Protein AF-A0A2T0YKE9-F1 (afdb_monomer)

Organism: NCBI:txid272918

Mean predicted aligned error: 15.93 Å

Secondary structure (DSSP, 8-state):
---------HHHHHHHHHHHHHHHHHHHHHHHHHHHHHHHHHHHHHHHHHHHHHHHHHHHHHHHHHHHHTSGGGPEETTEEHHHHHHHHHHHHHHHHHHHHHHHHHHHHHHHHHHHS---TTS-------

Foldseek 3Di:
DDDDDPDCPVVNVVVVVVVVVVVVVVVVVVVVVVVVVVVVVVVVVVVVLCCVLVVLLCVLVVVLVVCVVVVVQCDADVNHRPSCVSVVVSVVVSVVSVVVVVVVVVVVVVVVCCVVVVPPVPDDDDDDDD

Sequence (130 aa):
MRGPQAIPTVAEALLTRGQAADHARSAGADSDQRAQAVRSLIRAQLRLALLLGVGFFTAVVLTSLLLVTTGLGAITLWGVPLSWAVPGVGFFPVLLGLAWYYRRRAEANERLWAEVLGLDLRSPAPQAPR

Structure (mmCIF, N/CA/C/O backbone):
data_AF-A0A2T0YKE9-F1
#
_entry.id   AF-A0A2T0YKE9-F1
#
loop_
_atom_site.group_PDB
_atom_site.id
_atom_site.type_symbol
_atom_site.label_atom_id
_atom_site.label_alt_id
_atom_site.label_comp_id
_atom_site.label_asym_id
_atom_site.label_entity_id
_atom_site.label_seq_id
_atom_site.pdbx_PDB_ins_code
_atom_site.Cartn_x
_atom_site.Cartn_y
_atom_site.Cartn_z
_atom_site.occupancy
_atom_site.B_iso_or_equiv
_atom_site.auth_seq_id
_atom_site.auth_comp_id
_atom_site.auth_asym_id
_atom_site.auth_atom_id
_atom_site.pdbx_PDB_model_num
ATOM 1 N N . MET A 1 1 ? -58.916 -9.228 49.508 1.00 48.69 1 MET A N 1
ATOM 2 C CA . MET A 1 1 ? -57.950 -10.245 49.040 1.00 48.69 1 MET A CA 1
ATOM 3 C C . MET A 1 1 ? -56.738 -9.525 48.456 1.00 48.69 1 MET A C 1
ATOM 5 O O . MET A 1 1 ? -56.825 -9.027 47.345 1.00 48.69 1 MET A O 1
ATOM 9 N N . ARG A 1 2 ? -55.658 -9.349 49.226 1.00 47.78 2 ARG A N 1
ATOM 10 C CA . ARG A 1 2 ? -54.421 -8.669 48.799 1.00 47.78 2 ARG A CA 1
ATOM 11 C C . ARG A 1 2 ? -53.281 -9.620 49.170 1.00 47.78 2 ARG A C 1
ATOM 13 O O . ARG A 1 2 ? -53.112 -9.902 50.351 1.00 47.78 2 ARG A O 1
ATOM 20 N N . GLY A 1 3 ? -52.641 -10.226 48.171 1.00 63.16 3 GLY A N 1
ATOM 21 C CA . GLY A 1 3 ? -51.634 -11.274 48.371 1.00 63.16 3 GLY A CA 1
ATOM 22 C C . GLY A 1 3 ? -50.386 -10.766 49.112 1.00 63.16 3 GLY A C 1
ATOM 23 O O . GLY A 1 3 ? -50.107 -9.564 49.059 1.00 63.16 3 GLY A O 1
ATOM 24 N N . PRO A 1 4 ? -49.654 -11.652 49.815 1.00 61.50 4 PRO A N 1
ATOM 25 C CA . PRO A 1 4 ? -48.448 -11.303 50.559 1.00 61.50 4 PRO A CA 1
ATOM 26 C C . PRO A 1 4 ? -47.385 -10.716 49.624 1.00 61.50 4 PRO A C 1
ATOM 28 O O . PRO A 1 4 ? -46.943 -11.353 48.672 1.00 61.50 4 PRO A O 1
ATOM 31 N N . GLN A 1 5 ? -47.002 -9.473 49.904 1.00 60.28 5 GLN A N 1
ATOM 32 C CA . GLN A 1 5 ? -45.884 -8.784 49.271 1.00 60.28 5 GLN A CA 1
ATOM 33 C C . GLN A 1 5 ? -44.600 -9.483 49.731 1.00 60.28 5 GLN A C 1
ATOM 35 O O . GLN A 1 5 ? -44.145 -9.270 50.854 1.00 60.28 5 GLN A O 1
ATOM 40 N N . ALA A 1 6 ? -44.055 -10.370 48.898 1.00 59.84 6 ALA A N 1
ATOM 41 C CA . ALA A 1 6 ? -42.722 -10.918 49.098 1.00 59.84 6 ALA A CA 1
ATOM 42 C C . ALA A 1 6 ? -41.726 -9.757 49.001 1.00 59.84 6 ALA A C 1
ATOM 44 O O . ALA A 1 6 ? -41.473 -9.228 47.920 1.00 59.84 6 ALA A O 1
ATOM 45 N N . ILE A 1 7 ? -41.222 -9.308 50.150 1.00 62.44 7 ILE A N 1
ATOM 46 C CA . ILE A 1 7 ? -40.108 -8.367 50.200 1.00 62.44 7 ILE A CA 1
ATOM 47 C C . ILE A 1 7 ? -38.939 -9.084 49.519 1.00 62.44 7 ILE A C 1
ATOM 49 O O . ILE A 1 7 ? -38.588 -10.177 49.980 1.00 62.44 7 ILE A O 1
ATOM 53 N N . PRO A 1 8 ? -38.352 -8.527 48.444 1.00 60.72 8 PRO A N 1
ATOM 54 C CA . PRO A 1 8 ? -37.166 -9.116 47.845 1.00 60.72 8 PRO A CA 1
ATOM 55 C C . PRO A 1 8 ? -36.115 -9.213 48.948 1.00 60.72 8 PRO A C 1
ATOM 57 O O . PRO A 1 8 ? -35.710 -8.208 49.541 1.00 60.72 8 PRO A O 1
ATOM 60 N N . THR A 1 9 ? -35.758 -10.440 49.318 1.00 75.19 9 THR A N 1
ATOM 61 C CA . THR A 1 9 ? -34.825 -10.676 50.423 1.00 75.19 9 THR A CA 1
ATOM 62 C C . THR A 1 9 ? -33.487 -10.067 50.023 1.00 75.19 9 THR A C 1
ATOM 64 O O . THR A 1 9 ? -33.112 -10.125 48.857 1.00 75.19 9 THR A O 1
ATOM 67 N N . VAL A 1 10 ? -32.740 -9.484 50.963 1.00 70.81 10 VAL A N 1
ATOM 68 C CA . VAL A 1 10 ? -31.437 -8.833 50.699 1.00 70.81 10 VAL A CA 1
ATOM 69 C C . VAL A 1 10 ? -30.513 -9.707 49.828 1.00 70.81 10 VAL A C 1
ATOM 71 O O . VAL A 1 10 ? -29.776 -9.190 48.994 1.00 70.81 10 VAL A O 1
ATOM 74 N N . ALA A 1 11 ? -30.626 -11.034 49.947 1.00 72.69 11 ALA A N 1
ATOM 75 C CA . ALA A 1 11 ? -29.993 -12.020 49.075 1.00 72.69 11 ALA A CA 1
ATOM 76 C C . ALA A 1 11 ? -30.292 -11.824 47.571 1.00 72.69 11 ALA A C 1
ATOM 78 O O . ALA A 1 11 ? -29.358 -11.808 46.778 1.00 72.69 11 ALA A O 1
ATOM 79 N N . GLU A 1 12 ? -31.545 -11.613 47.162 1.00 76.12 12 GLU A N 1
ATOM 80 C CA . GLU A 1 12 ? -31.918 -11.368 45.758 1.00 76.12 12 GLU A CA 1
ATOM 81 C C . GLU A 1 12 ? -31.373 -10.032 45.243 1.00 76.12 12 GLU A C 1
ATOM 83 O O . GLU A 1 12 ?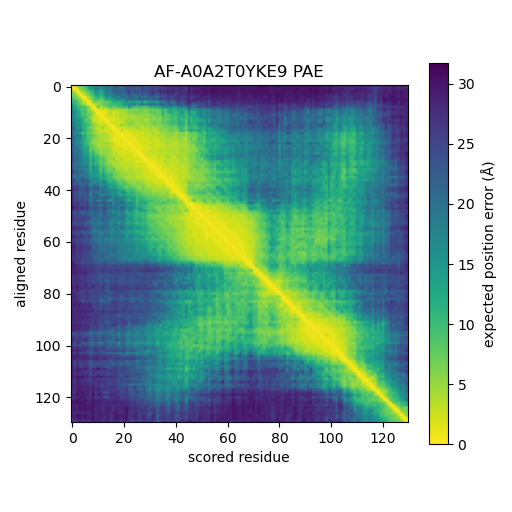 -30.915 -9.945 44.102 1.00 76.12 12 GLU A O 1
ATOM 88 N N . ALA A 1 13 ? -31.351 -8.999 46.090 1.00 76.19 13 ALA A N 1
ATOM 89 C CA . ALA A 1 13 ? -30.777 -7.702 45.734 1.00 76.19 13 ALA A CA 1
ATOM 90 C C . ALA A 1 13 ? -29.255 -7.791 45.517 1.00 76.19 13 ALA A C 1
ATOM 92 O O . ALA A 1 13 ? -28.719 -7.181 44.588 1.00 76.19 13 ALA A O 1
ATOM 93 N N . LEU A 1 14 ? -28.552 -8.579 46.340 1.00 79.75 14 LEU A N 1
ATOM 94 C CA . LEU A 1 14 ? -27.119 -8.827 46.177 1.00 79.75 14 LEU A CA 1
ATOM 95 C C . LEU A 1 14 ? -26.816 -9.717 44.967 1.00 79.75 14 LEU A C 1
ATOM 97 O O . LEU A 1 14 ? -25.872 -9.423 44.236 1.00 79.75 14 LEU A O 1
ATOM 101 N N . LEU A 1 15 ? -27.633 -10.743 44.710 1.00 84.62 15 LEU A N 1
ATOM 102 C CA . LEU A 1 15 ? -27.512 -11.598 43.525 1.00 84.62 15 LEU A CA 1
ATOM 103 C C . LEU A 1 15 ? -27.726 -10.799 42.238 1.00 84.62 15 LEU A C 1
ATOM 105 O O . LEU A 1 15 ? -26.895 -10.864 41.340 1.00 84.62 15 LEU A O 1
ATOM 109 N N . THR A 1 16 ? -28.765 -9.966 42.184 1.00 85.56 16 THR A N 1
ATOM 110 C CA . THR A 1 16 ? -29.053 -9.107 41.024 1.00 85.56 16 THR A CA 1
ATOM 111 C C . THR A 1 16 ? -27.920 -8.108 40.776 1.00 85.56 16 THR A C 1
ATOM 113 O O . THR A 1 16 ? -27.495 -7.907 39.638 1.00 85.56 16 THR A O 1
ATOM 116 N N . ARG A 1 17 ? -27.372 -7.504 41.842 1.00 81.38 17 ARG A N 1
ATOM 117 C CA . ARG A 1 17 ? -26.224 -6.589 41.743 1.00 81.38 17 ARG A CA 1
ATOM 118 C C . ARG A 1 17 ? -24.952 -7.308 41.284 1.00 81.38 17 ARG A C 1
ATOM 120 O O . ARG A 1 17 ? -24.211 -6.755 40.474 1.00 81.38 17 ARG A O 1
ATOM 127 N N . GLY A 1 18 ? -24.713 -8.527 41.771 1.00 88.44 18 GLY A N 1
ATOM 128 C CA . GLY A 1 18 ? -23.602 -9.383 41.350 1.00 88.44 18 GLY A CA 1
ATOM 129 C C . GLY A 1 18 ? -23.714 -9.789 39.881 1.00 88.44 18 GLY A C 1
ATOM 130 O O . GLY A 1 18 ? -22.775 -9.587 39.118 1.00 88.44 18 GLY A O 1
ATOM 131 N N . GLN A 1 19 ? -24.897 -10.236 39.456 1.00 85.56 19 GLN A N 1
ATOM 132 C CA . GLN A 1 19 ? -25.182 -10.597 38.068 1.00 85.56 19 GLN A CA 1
ATOM 133 C C . GLN A 1 19 ? -25.025 -9.407 37.116 1.00 85.56 19 GLN A C 1
ATOM 135 O O . GLN A 1 19 ? -24.429 -9.566 36.052 1.00 85.56 19 GLN A O 1
ATOM 140 N N . ALA A 1 20 ? -25.491 -8.211 37.493 1.00 84.19 20 ALA A N 1
ATOM 141 C CA . ALA A 1 20 ? -25.297 -6.998 36.697 1.00 84.19 20 ALA A CA 1
ATOM 142 C C . ALA A 1 20 ? -23.808 -6.621 36.567 1.00 84.19 20 ALA A C 1
ATOM 144 O O . ALA A 1 20 ? -23.352 -6.245 35.486 1.00 84.19 20 ALA A O 1
ATOM 145 N N . ALA A 1 21 ? -23.033 -6.764 37.648 1.00 87.19 21 ALA A N 1
ATOM 146 C CA . ALA A 1 21 ? -21.592 -6.518 37.633 1.00 87.19 21 ALA A CA 1
ATOM 147 C C . ALA A 1 21 ? -20.8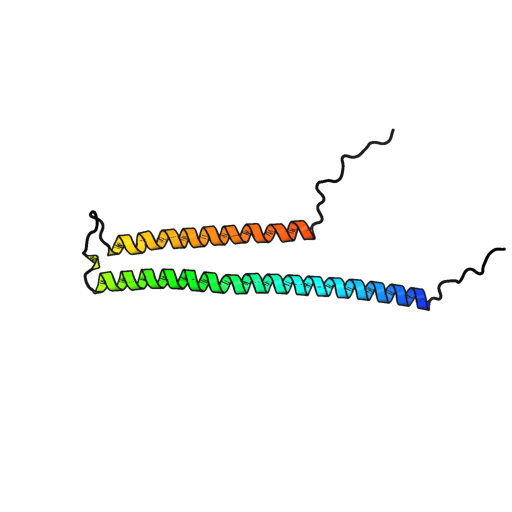24 -7.559 36.800 1.00 87.19 21 ALA A C 1
ATOM 149 O O . ALA A 1 21 ? -19.848 -7.207 36.136 1.00 87.19 21 ALA A O 1
ATOM 150 N N . ASP A 1 22 ? -21.259 -8.820 36.815 1.00 87.12 22 ASP A N 1
ATOM 151 C CA . ASP A 1 22 ? -20.700 -9.886 35.982 1.00 87.12 22 ASP A CA 1
ATOM 152 C C . ASP A 1 22 ? -21.012 -9.657 34.499 1.00 87.12 22 ASP A C 1
ATOM 154 O O . ASP A 1 22 ? -20.098 -9.745 33.682 1.00 87.12 22 ASP A O 1
ATOM 158 N N . HIS A 1 23 ? -22.246 -9.257 34.157 1.00 83.75 23 HIS A N 1
ATOM 159 C CA . HIS A 1 23 ? -22.642 -8.926 32.781 1.00 83.75 23 HIS A CA 1
ATOM 160 C C . HIS A 1 23 ? -21.827 -7.754 32.218 1.00 83.75 23 HIS A C 1
ATOM 162 O O . HIS A 1 23 ? -21.336 -7.828 31.089 1.00 83.75 23 HIS A O 1
ATOM 168 N N . ALA A 1 24 ? -21.625 -6.698 33.014 1.00 84.56 24 ALA A N 1
ATOM 169 C CA . ALA A 1 24 ? -20.784 -5.562 32.637 1.00 84.56 24 ALA A CA 1
ATOM 170 C C . ALA A 1 24 ? -19.316 -5.973 32.421 1.00 84.56 24 ALA A C 1
ATOM 172 O O . ALA A 1 24 ? -18.685 -5.532 31.460 1.00 84.56 24 ALA A O 1
ATOM 173 N N . ARG A 1 25 ? -18.781 -6.866 33.268 1.00 84.38 25 ARG A N 1
ATOM 174 C CA . ARG A 1 25 ? -17.429 -7.424 33.100 1.00 84.38 25 ARG A CA 1
ATOM 175 C C . ARG A 1 25 ? -17.302 -8.279 31.840 1.00 84.38 25 ARG A C 1
ATOM 177 O O . ARG A 1 25 ? -16.327 -8.118 31.111 1.00 84.38 25 ARG A O 1
ATOM 184 N N . SER A 1 26 ? -18.273 -9.147 31.552 1.00 82.31 26 SER A N 1
ATOM 185 C CA . SER A 1 26 ? -18.272 -9.967 30.332 1.00 82.31 26 SER A CA 1
ATOM 186 C C . SER A 1 26 ? -18.437 -9.138 29.057 1.00 82.31 26 SER A C 1
ATOM 188 O O . SER A 1 26 ? -17.793 -9.441 28.058 1.00 82.31 26 SER A O 1
ATOM 190 N N . ALA A 1 27 ? -19.231 -8.062 29.097 1.00 81.88 27 ALA A N 1
ATOM 191 C CA . ALA A 1 27 ? -19.373 -7.137 27.973 1.00 81.88 27 ALA A CA 1
ATOM 192 C C . ALA A 1 27 ? -18.064 -6.378 27.690 1.00 81.88 27 ALA A C 1
ATOM 194 O O . ALA A 1 27 ? -17.666 -6.243 26.533 1.00 81.88 27 ALA A O 1
ATOM 195 N N . GLY A 1 28 ? -17.358 -5.943 28.742 1.00 81.81 28 GLY A N 1
ATOM 196 C CA . GLY A 1 28 ? -16.018 -5.365 28.616 1.00 81.81 28 GLY A CA 1
ATOM 197 C C . GLY A 1 28 ? -15.021 -6.352 28.000 1.00 81.81 28 GLY A C 1
ATOM 198 O O . GLY A 1 28 ? -14.358 -6.023 27.017 1.00 81.81 28 GLY A O 1
ATOM 199 N N . ALA A 1 29 ? -14.988 -7.591 28.497 1.00 83.25 29 ALA A N 1
ATOM 200 C CA . ALA A 1 29 ? -14.091 -8.628 27.987 1.00 83.25 29 ALA A CA 1
ATOM 201 C C . ALA A 1 29 ? -14.342 -8.977 26.503 1.00 83.25 29 ALA A C 1
ATOM 203 O O . ALA A 1 29 ? -13.386 -9.117 25.740 1.00 83.25 29 ALA A O 1
ATOM 204 N N . ASP A 1 30 ? -15.606 -9.064 26.070 1.00 78.19 30 ASP A N 1
ATOM 205 C CA . ASP A 1 30 ? -15.958 -9.324 24.665 1.00 78.19 30 ASP A CA 1
ATOM 206 C C . ASP A 1 30 ? -15.537 -8.158 23.750 1.00 78.19 30 ASP A C 1
ATOM 208 O O . ASP A 1 30 ? -15.019 -8.367 22.649 1.00 78.19 30 ASP A O 1
ATOM 212 N N . SER A 1 31 ? -15.669 -6.913 24.226 1.00 77.12 31 SER A N 1
ATOM 213 C CA . SER A 1 31 ? -15.220 -5.725 23.489 1.00 77.12 31 SER A CA 1
ATOM 214 C C . SER A 1 31 ? -13.697 -5.688 23.293 1.00 77.12 31 SER A C 1
ATOM 216 O O .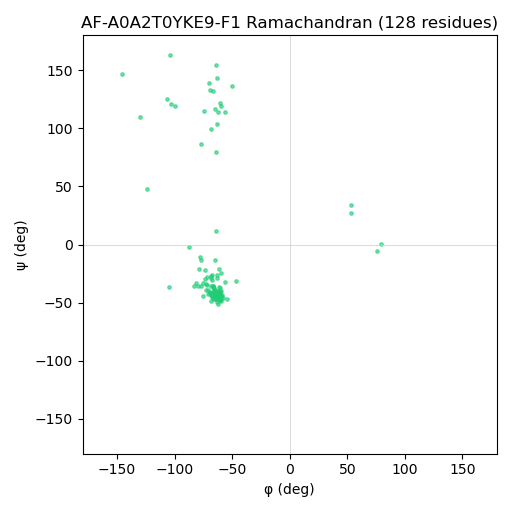 SER A 1 31 ? -13.225 -5.431 22.180 1.00 77.12 31 SER A O 1
ATOM 218 N N . ASP A 1 32 ? -12.925 -6.050 24.321 1.00 81.38 32 ASP A N 1
ATOM 219 C CA . ASP A 1 32 ? -11.464 -6.131 24.256 1.00 81.38 32 ASP A CA 1
ATOM 220 C C . ASP A 1 32 ? -11.003 -7.256 23.322 1.00 81.38 32 ASP A C 1
ATOM 222 O O . ASP A 1 32 ? -10.086 -7.072 22.514 1.00 81.38 32 ASP A O 1
ATOM 226 N N . GLN A 1 33 ? -11.668 -8.413 23.376 1.00 80.38 33 GLN A N 1
ATOM 227 C CA . GLN A 1 33 ? -11.376 -9.554 22.512 1.00 80.38 33 GLN A CA 1
ATOM 228 C C . GLN A 1 33 ? -11.663 -9.234 21.038 1.00 80.38 33 GLN A C 1
ATOM 230 O O . GLN A 1 33 ? -10.848 -9.540 20.161 1.00 80.38 33 GLN A O 1
ATOM 235 N N . ARG A 1 34 ? -12.774 -8.546 20.751 1.00 76.94 34 ARG A N 1
ATOM 236 C CA . ARG A 1 34 ? -13.115 -8.066 19.401 1.00 76.94 34 ARG A CA 1
ATOM 237 C C . ARG A 1 34 ? -12.116 -7.017 18.914 1.00 76.94 34 ARG A C 1
ATOM 239 O O . ARG A 1 34 ? -11.628 -7.126 17.787 1.00 76.94 34 ARG A O 1
ATOM 246 N N . ALA A 1 35 ? -11.729 -6.061 19.760 1.00 79.94 35 ALA A N 1
ATOM 247 C CA . ALA A 1 35 ? -10.716 -5.057 19.428 1.00 79.94 35 ALA A CA 1
ATOM 248 C C . ALA A 1 35 ? -9.351 -5.693 19.105 1.00 79.94 35 ALA A C 1
ATOM 250 O O . ALA A 1 35 ? -8.679 -5.296 18.146 1.00 79.94 35 ALA A O 1
ATOM 251 N N . GLN A 1 36 ? -8.947 -6.717 19.861 1.00 78.19 36 GLN A N 1
ATOM 252 C CA . GLN A 1 36 ? -7.719 -7.476 19.612 1.00 78.19 36 GLN A CA 1
ATOM 253 C C . GLN A 1 36 ? -7.799 -8.306 18.325 1.00 78.19 36 GLN A C 1
ATOM 255 O O . GLN A 1 36 ? -6.851 -8.285 17.533 1.00 78.19 36 GLN A O 1
ATOM 260 N N . ALA A 1 37 ? -8.930 -8.969 18.061 1.00 73.62 37 ALA A N 1
ATOM 261 C CA . ALA A 1 37 ? -9.156 -9.724 16.831 1.00 73.62 37 ALA A CA 1
ATOM 262 C C . ALA A 1 37 ? -9.058 -8.819 15.592 1.00 73.62 37 ALA A C 1
ATOM 264 O O . ALA A 1 37 ? -8.310 -9.132 14.663 1.00 73.62 37 ALA A O 1
ATOM 265 N N . VAL A 1 38 ? -9.693 -7.642 15.613 1.00 72.00 38 VAL A N 1
ATOM 266 C CA . VAL A 1 38 ? -9.594 -6.635 14.541 1.00 72.00 38 VAL A CA 1
ATOM 267 C C . VAL A 1 38 ? -8.149 -6.148 14.367 1.00 72.00 38 VAL A C 1
ATOM 269 O O . VAL A 1 38 ? -7.642 -6.089 13.244 1.00 72.00 38 VAL A O 1
ATOM 272 N N . ARG A 1 39 ? -7.423 -5.882 15.463 1.00 70.75 39 ARG A N 1
ATOM 273 C CA . ARG A 1 39 ? -5.994 -5.511 15.414 1.00 70.75 39 ARG A CA 1
ATOM 274 C C . ARG A 1 39 ? -5.114 -6.603 14.812 1.00 70.75 39 ARG A C 1
ATOM 276 O O . ARG A 1 39 ? -4.152 -6.283 14.109 1.00 70.75 39 ARG A O 1
ATOM 283 N N . SER A 1 40 ? -5.427 -7.868 15.079 1.00 63.25 40 SER A N 1
ATOM 284 C CA . SER A 1 40 ? -4.704 -9.018 14.532 1.00 63.25 40 SER A CA 1
ATOM 285 C C . SER A 1 40 ? -5.001 -9.230 13.041 1.00 63.25 40 SER A C 1
ATOM 287 O O . SER A 1 40 ? -4.067 -9.431 12.267 1.00 63.25 40 SER A O 1
ATOM 289 N N . LEU A 1 41 ? -6.255 -9.042 12.609 1.00 63.75 41 LEU A N 1
ATOM 290 C CA . LEU A 1 41 ? -6.682 -9.069 11.204 1.00 63.75 41 LEU A CA 1
ATOM 291 C C . LEU A 1 41 ? -5.971 -7.990 10.384 1.00 63.75 41 LEU A C 1
ATOM 293 O O . LEU A 1 41 ? -5.389 -8.282 9.340 1.00 63.75 41 LEU A O 1
ATOM 297 N N . ILE A 1 42 ? -5.920 -6.760 10.899 1.00 66.12 42 ILE A N 1
ATOM 298 C CA . ILE A 1 42 ? -5.223 -5.637 10.255 1.00 66.12 42 ILE A CA 1
ATOM 299 C C . ILE A 1 42 ? -3.726 -5.934 10.091 1.00 66.12 42 ILE A C 1
ATOM 301 O O . ILE A 1 42 ? -3.131 -5.563 9.074 1.00 66.12 42 ILE A O 1
ATOM 305 N N . ARG A 1 43 ? -3.109 -6.611 11.070 1.00 59.84 43 ARG A N 1
ATOM 306 C CA . ARG A 1 43 ? -1.674 -6.939 11.086 1.00 59.84 43 ARG A CA 1
ATOM 307 C C . ARG A 1 43 ? -1.332 -8.147 10.203 1.00 59.84 43 ARG A C 1
ATOM 309 O O . ARG A 1 43 ? -0.298 -8.138 9.539 1.00 59.84 43 ARG A O 1
ATOM 316 N N . ALA A 1 44 ? -2.217 -9.139 10.131 1.00 57.97 44 ALA A N 1
ATOM 317 C CA . ALA A 1 44 ? -2.087 -10.280 9.226 1.00 57.97 44 ALA A CA 1
ATOM 318 C C . ALA A 1 44 ? -2.273 -9.863 7.755 1.00 57.97 44 ALA A C 1
ATOM 320 O O . ALA A 1 44 ? -1.486 -10.253 6.894 1.00 57.97 44 ALA A O 1
ATOM 321 N N . GLN A 1 45 ? -3.241 -8.985 7.476 1.00 64.88 45 GLN A N 1
ATOM 322 C CA . GLN A 1 45 ? -3.494 -8.449 6.132 1.00 64.88 45 GLN A CA 1
ATOM 323 C C . GLN A 1 45 ? -2.415 -7.447 5.676 1.00 64.88 45 GLN A C 1
ATOM 325 O O . GLN A 1 45 ? -2.117 -7.351 4.487 1.00 64.88 45 GLN A O 1
ATOM 330 N N . LEU A 1 46 ? -1.766 -6.758 6.625 1.00 63.53 46 LEU A N 1
ATOM 331 C CA . LEU A 1 46 ? -0.563 -5.932 6.420 1.00 63.53 46 LEU A CA 1
ATOM 332 C C . LEU A 1 46 ? 0.586 -6.738 5.828 1.00 63.53 46 LEU A C 1
ATOM 334 O O . LEU A 1 46 ? 1.274 -6.291 4.915 1.00 63.53 46 LEU A O 1
ATOM 338 N N . ARG A 1 47 ? 0.810 -7.921 6.400 1.00 67.31 47 ARG A N 1
ATOM 339 C CA . ARG A 1 47 ? 2.009 -8.701 6.133 1.00 67.31 47 ARG A CA 1
ATOM 340 C C . ARG A 1 47 ? 2.012 -9.238 4.712 1.00 67.31 47 ARG A C 1
ATOM 342 O O . ARG A 1 47 ? 3.044 -9.161 4.061 1.00 67.31 47 ARG A O 1
ATOM 349 N N . LEU A 1 48 ? 0.869 -9.726 4.226 1.00 72.38 48 LEU A N 1
ATOM 350 C CA . LEU A 1 48 ? 0.751 -10.261 2.869 1.00 72.38 48 LEU A CA 1
ATOM 351 C C . LEU A 1 48 ? 0.969 -9.163 1.818 1.00 72.38 48 LEU A C 1
ATOM 353 O O . LEU A 1 48 ? 1.759 -9.338 0.898 1.00 72.38 48 LEU A O 1
ATOM 357 N N . ALA A 1 49 ? 0.333 -8.004 2.004 1.00 66.56 49 ALA A N 1
ATOM 358 C CA . ALA A 1 49 ? 0.487 -6.864 1.106 1.00 66.56 49 ALA A CA 1
ATOM 359 C C . ALA A 1 49 ? 1.925 -6.324 1.092 1.00 66.56 49 ALA A C 1
ATOM 361 O O . ALA A 1 49 ? 2.459 -6.036 0.024 1.00 66.56 49 ALA A O 1
ATOM 362 N N . LEU A 1 50 ? 2.573 -6.237 2.261 1.00 68.31 50 LEU A N 1
ATOM 363 C CA . LEU A 1 50 ? 3.970 -5.820 2.358 1.00 68.31 50 LEU A CA 1
ATOM 364 C C . LEU A 1 50 ? 4.895 -6.828 1.668 1.00 68.31 50 LEU A C 1
ATOM 366 O O . LEU A 1 50 ? 5.795 -6.424 0.942 1.00 68.31 50 LEU A O 1
ATOM 370 N N . LEU A 1 51 ? 4.640 -8.130 1.838 1.00 78.25 51 LEU A N 1
ATOM 371 C CA . LEU A 1 51 ? 5.418 -9.182 1.185 1.00 78.25 51 LEU A CA 1
ATOM 372 C C . LEU A 1 51 ? 5.319 -9.089 -0.343 1.00 78.25 51 LEU A C 1
ATOM 374 O O . LEU A 1 51 ? 6.340 -9.135 -1.021 1.00 78.25 51 LEU A O 1
ATOM 378 N N . LEU A 1 52 ? 4.103 -8.926 -0.880 1.00 78.81 52 LEU A N 1
ATOM 379 C CA . LEU A 1 52 ? 3.883 -8.808 -2.324 1.00 78.81 52 LEU A CA 1
ATOM 380 C C . LEU A 1 52 ? 4.465 -7.505 -2.885 1.00 78.81 52 LEU A C 1
ATOM 382 O O . LEU A 1 52 ? 5.122 -7.533 -3.921 1.00 78.81 52 LEU A O 1
ATOM 386 N N . GLY A 1 53 ? 4.252 -6.376 -2.203 1.00 76.56 53 GLY A N 1
ATOM 387 C CA . GLY A 1 53 ? 4.757 -5.073 -2.640 1.00 76.56 53 GLY A CA 1
ATOM 388 C C . GLY A 1 53 ? 6.284 -5.005 -2.629 1.00 76.56 53 GLY A C 1
ATOM 389 O O . GLY A 1 53 ? 6.888 -4.600 -3.621 1.00 76.56 53 GLY A O 1
ATOM 390 N N . VAL A 1 54 ? 6.913 -5.461 -1.541 1.00 76.62 54 VAL A N 1
ATOM 391 C CA . VAL A 1 54 ? 8.376 -5.554 -1.444 1.00 76.62 54 VAL A CA 1
ATOM 392 C C . VAL A 1 54 ? 8.909 -6.556 -2.462 1.00 76.62 54 VAL A C 1
ATOM 394 O O . VAL A 1 54 ? 9.840 -6.224 -3.180 1.00 76.62 54 VAL A O 1
ATOM 397 N N . GLY A 1 55 ? 8.295 -7.736 -2.597 1.00 81.94 55 GLY A N 1
ATOM 398 C CA . GLY A 1 55 ? 8.717 -8.747 -3.568 1.00 81.94 55 GLY A CA 1
ATOM 399 C C . GLY A 1 55 ? 8.674 -8.247 -5.014 1.00 81.94 55 GLY A C 1
ATOM 400 O O . GLY A 1 55 ? 9.639 -8.428 -5.753 1.00 81.94 55 GLY A O 1
ATOM 401 N N . PHE A 1 56 ? 7.600 -7.554 -5.405 1.00 79.25 56 PHE A N 1
ATOM 402 C CA . PHE A 1 56 ? 7.490 -6.928 -6.723 1.00 79.25 56 PHE A CA 1
ATOM 403 C C . PHE A 1 56 ? 8.560 -5.849 -6.931 1.00 79.25 56 PHE A C 1
ATOM 405 O O . PHE A 1 56 ? 9.254 -5.861 -7.946 1.00 79.25 56 PHE A O 1
ATOM 412 N N . PHE A 1 57 ? 8.752 -4.955 -5.955 1.00 76.81 57 PHE A N 1
ATOM 413 C CA . PHE A 1 57 ? 9.786 -3.921 -6.026 1.00 76.81 57 PHE A CA 1
ATOM 414 C C . PHE A 1 57 ? 11.191 -4.520 -6.142 1.00 76.81 57 PHE A C 1
ATOM 416 O O . PHE A 1 57 ? 11.964 -4.129 -7.015 1.00 76.81 57 PHE A O 1
ATOM 423 N N . THR A 1 58 ? 11.510 -5.512 -5.309 1.00 80.00 58 THR A N 1
ATOM 424 C CA . THR A 1 58 ? 12.783 -6.232 -5.361 1.00 80.00 58 THR A CA 1
ATOM 425 C C . THR A 1 58 ? 12.977 -6.898 -6.719 1.00 80.00 58 THR A C 1
ATOM 427 O O . THR A 1 58 ? 14.055 -6.767 -7.288 1.00 80.00 58 THR A O 1
ATOM 430 N N . ALA A 1 59 ? 11.952 -7.545 -7.283 1.00 82.50 59 ALA A N 1
ATOM 431 C CA . ALA A 1 59 ? 12.036 -8.163 -8.606 1.00 82.50 59 ALA A CA 1
ATOM 432 C C . ALA A 1 59 ? 12.322 -7.136 -9.715 1.00 82.50 59 ALA A C 1
ATOM 434 O O . ALA A 1 59 ? 13.161 -7.391 -10.582 1.00 82.50 59 ALA A O 1
ATOM 435 N N . VAL A 1 60 ? 11.684 -5.960 -9.667 1.00 82.75 60 VAL A N 1
ATOM 436 C CA . VAL A 1 60 ? 11.941 -4.860 -10.611 1.00 82.75 60 VAL A CA 1
ATOM 437 C C . VAL A 1 60 ? 13.374 -4.348 -10.478 1.00 82.75 60 VAL A C 1
ATOM 439 O O . VAL A 1 60 ? 14.081 -4.257 -11.480 1.00 82.75 60 VAL A O 1
ATOM 442 N N . VAL A 1 61 ? 13.831 -4.056 -9.256 1.00 80.50 61 VAL A N 1
ATOM 443 C CA . VAL A 1 61 ? 15.196 -3.563 -9.001 1.00 80.50 61 VAL A CA 1
ATOM 444 C C . VAL A 1 61 ? 16.237 -4.583 -9.454 1.00 80.50 61 VAL A C 1
ATOM 446 O O . VAL A 1 61 ? 17.187 -4.218 -10.143 1.00 80.50 61 VAL A O 1
ATOM 449 N N . LEU A 1 62 ? 16.046 -5.859 -9.116 1.00 82.44 62 LEU A N 1
ATOM 450 C CA . LEU A 1 62 ? 16.979 -6.929 -9.458 1.00 82.44 62 LEU A CA 1
ATOM 451 C C . LEU A 1 62 ? 17.058 -7.134 -10.975 1.00 82.44 62 LEU A C 1
ATOM 453 O O . LEU A 1 62 ? 18.153 -7.200 -11.526 1.00 82.44 62 LEU A O 1
ATOM 457 N N . THR A 1 63 ? 15.908 -7.146 -11.658 1.00 81.00 63 THR A N 1
ATOM 458 C CA . THR A 1 63 ? 15.838 -7.211 -13.128 1.00 81.00 63 THR A CA 1
ATOM 459 C C . THR A 1 63 ? 16.546 -6.017 -13.761 1.00 81.00 63 THR A C 1
ATOM 461 O O . THR A 1 63 ? 17.332 -6.177 -14.692 1.00 81.00 63 THR A O 1
ATOM 464 N N . SER A 1 64 ? 16.320 -4.815 -13.231 1.00 74.50 64 SER A N 1
ATOM 465 C CA . SER A 1 64 ? 16.948 -3.595 -13.731 1.00 74.50 64 SER A CA 1
ATOM 466 C C . SER A 1 64 ? 18.469 -3.610 -13.543 1.00 74.50 64 SER A C 1
ATOM 468 O O . SER A 1 64 ? 19.208 -3.236 -14.452 1.00 74.50 64 SER A O 1
ATOM 470 N N . LEU A 1 65 ? 18.952 -4.088 -12.393 1.00 76.88 65 LEU A N 1
ATOM 471 C CA . LEU A 1 65 ? 20.381 -4.221 -12.111 1.00 76.88 65 LEU A CA 1
ATOM 472 C C . LEU A 1 65 ? 21.041 -5.253 -13.036 1.00 76.88 65 LEU A C 1
ATOM 474 O O . LEU A 1 65 ? 22.146 -5.032 -13.537 1.00 76.88 65 LEU A O 1
ATOM 478 N N . LEU A 1 66 ? 20.341 -6.353 -13.320 1.00 79.94 66 LEU A N 1
ATOM 479 C CA . LEU A 1 66 ? 20.800 -7.382 -14.248 1.00 79.94 66 LEU A CA 1
ATOM 480 C C . LEU A 1 66 ? 20.899 -6.847 -15.686 1.00 79.94 66 LEU A C 1
ATOM 482 O O . LEU A 1 66 ? 21.896 -7.078 -16.368 1.00 79.94 66 LEU A O 1
ATOM 486 N N . LEU A 1 67 ? 19.913 -6.063 -16.132 1.00 77.44 67 LEU A N 1
ATOM 487 C CA . LEU A 1 67 ? 19.929 -5.416 -17.450 1.00 77.44 67 LEU A CA 1
ATOM 488 C C . LEU A 1 67 ? 21.120 -4.460 -17.608 1.00 77.44 67 LEU A C 1
ATOM 490 O O . LEU A 1 67 ? 21.760 -4.445 -18.659 1.00 77.44 67 LEU A O 1
ATOM 494 N N . VAL A 1 68 ? 21.439 -3.683 -16.571 1.00 72.06 68 VAL A N 1
ATOM 495 C CA . VAL A 1 68 ? 22.573 -2.745 -16.587 1.00 72.06 68 VAL A CA 1
ATOM 496 C C . VAL A 1 68 ? 23.910 -3.487 -16.606 1.00 72.06 68 VAL A C 1
ATOM 498 O O . VAL A 1 68 ? 24.759 -3.186 -17.441 1.00 72.06 68 VAL A O 1
ATOM 501 N N . THR A 1 69 ? 24.090 -4.478 -15.730 1.00 73.38 69 THR A N 1
ATOM 502 C CA . THR A 1 69 ? 25.350 -5.238 -15.612 1.00 73.38 69 THR A CA 1
ATOM 503 C C . THR A 1 69 ? 25.651 -6.100 -16.838 1.00 73.38 69 THR A C 1
ATOM 505 O O . THR A 1 69 ? 26.814 -6.278 -17.183 1.00 73.38 69 THR A O 1
ATOM 508 N N . THR A 1 70 ? 24.619 -6.580 -17.537 1.00 73.94 70 THR A N 1
ATOM 509 C CA . THR A 1 70 ? 24.764 -7.408 -18.749 1.00 73.94 70 THR A CA 1
ATOM 510 C C . THR A 1 70 ? 24.888 -6.565 -20.034 1.00 73.94 70 THR A C 1
ATOM 512 O O . THR A 1 70 ? 25.018 -7.110 -21.123 1.00 73.94 70 THR A O 1
ATOM 515 N N . GLY A 1 71 ? 24.814 -5.228 -19.957 1.00 66.19 71 GLY A N 1
ATOM 516 C CA . GLY A 1 71 ? 24.862 -4.337 -21.131 1.00 66.19 71 GLY A CA 1
ATOM 517 C C . GLY A 1 71 ? 23.568 -4.285 -21.962 1.00 66.19 71 GLY A C 1
ATOM 518 O O . GLY A 1 71 ? 23.430 -3.431 -22.836 1.00 66.19 71 GLY A O 1
ATOM 519 N N . LEU A 1 72 ? 22.572 -5.120 -21.640 1.00 63.12 72 LEU A N 1
ATOM 520 C CA . LEU A 1 72 ? 21.222 -5.100 -22.226 1.00 63.12 72 LEU A CA 1
ATOM 521 C C . LEU A 1 72 ? 20.485 -3.774 -21.963 1.00 63.12 72 LEU A C 1
ATOM 523 O O . LEU A 1 72 ? 19.574 -3.410 -22.698 1.00 63.12 72 LEU A O 1
ATOM 527 N N . GLY A 1 73 ? 20.893 -3.013 -20.945 1.00 62.19 73 GLY A N 1
ATOM 528 C CA . GLY A 1 73 ? 20.375 -1.677 -20.647 1.00 62.19 73 GLY A CA 1
ATOM 529 C C . GLY A 1 73 ? 20.671 -0.615 -21.716 1.00 62.19 73 GLY A C 1
ATOM 530 O O . GLY A 1 73 ? 20.048 0.445 -21.676 1.00 62.19 73 GLY A O 1
ATOM 531 N N . ALA A 1 74 ? 21.576 -0.889 -22.666 1.00 66.69 74 ALA A N 1
ATOM 532 C CA . ALA A 1 74 ? 21.811 -0.049 -23.845 1.00 66.69 74 ALA A CA 1
ATOM 533 C C . ALA A 1 74 ? 20.728 -0.223 -24.928 1.00 66.69 74 ALA A C 1
ATOM 535 O O . ALA A 1 74 ? 20.628 0.599 -25.842 1.00 66.69 74 ALA A O 1
ATOM 536 N N . ILE A 1 75 ? 19.896 -1.268 -24.818 1.00 69.44 75 ILE A N 1
ATOM 537 C CA . ILE A 1 75 ? 18.756 -1.477 -25.708 1.00 69.44 75 ILE A CA 1
ATOM 538 C C . ILE A 1 75 ? 17.763 -0.341 -25.478 1.00 69.44 75 ILE A C 1
ATOM 540 O O . ILE A 1 75 ? 17.210 -0.150 -24.391 1.00 69.44 75 ILE A O 1
ATOM 544 N N . THR A 1 76 ? 17.570 0.432 -26.534 1.00 72.31 76 THR A N 1
ATOM 545 C CA . THR A 1 76 ? 16.688 1.589 -26.569 1.00 72.31 76 THR A CA 1
ATOM 546 C C . THR A 1 76 ? 15.381 1.165 -27.219 1.00 72.31 76 THR A C 1
ATOM 548 O O . THR A 1 76 ? 15.357 0.744 -28.373 1.00 72.31 76 THR A O 1
ATOM 551 N N . LEU A 1 77 ? 14.280 1.266 -26.478 1.00 72.12 77 LEU A N 1
ATOM 552 C CA . LEU A 1 77 ? 12.942 1.015 -26.999 1.00 72.12 77 LEU A CA 1
ATOM 553 C C . LEU A 1 77 ? 12.276 2.372 -27.218 1.00 72.12 77 LEU A C 1
ATOM 555 O O . LEU A 1 77 ? 12.178 3.158 -26.279 1.00 72.12 77 LEU A O 1
ATOM 559 N N . TRP A 1 78 ? 11.864 2.678 -28.452 1.00 77.31 78 TRP A N 1
ATOM 560 C CA . TRP A 1 78 ? 11.275 3.986 -28.792 1.00 77.31 78 TRP A CA 1
ATOM 561 C C . TRP A 1 78 ? 12.148 5.187 -28.367 1.00 77.31 78 TRP A C 1
ATOM 563 O O . TRP A 1 78 ? 11.642 6.226 -27.956 1.00 77.31 78 TRP A O 1
ATOM 573 N N . GLY A 1 79 ? 13.477 5.035 -28.424 1.00 75.06 79 GLY A N 1
ATOM 574 C CA . GLY A 1 79 ? 14.428 6.075 -28.016 1.00 75.06 79 GLY A CA 1
ATOM 575 C C . GLY A 1 79 ? 14.662 6.196 -26.504 1.00 75.06 79 GLY A C 1
ATOM 576 O O . GLY A 1 79 ? 15.488 7.009 -26.098 1.00 75.06 79 GLY A O 1
ATOM 577 N N . VAL A 1 80 ? 14.013 5.372 -25.670 1.00 72.69 80 VAL A N 1
ATOM 578 C CA . VAL A 1 80 ? 14.221 5.358 -24.213 1.00 72.69 80 VAL A CA 1
ATOM 579 C C . VAL A 1 80 ? 15.024 4.117 -23.798 1.00 72.69 80 VAL A C 1
ATOM 581 O O . VAL A 1 80 ? 14.635 2.995 -24.136 1.00 72.69 80 VAL A O 1
ATOM 584 N N . PRO A 1 81 ? 16.150 4.274 -23.078 1.00 74.38 81 PRO A N 1
ATOM 585 C CA . PRO A 1 81 ? 16.938 3.139 -22.612 1.00 74.38 81 PRO A CA 1
ATOM 586 C C . PRO A 1 81 ? 16.162 2.326 -21.569 1.00 74.38 81 PRO A C 1
ATOM 588 O O . PRO A 1 81 ? 15.610 2.872 -20.605 1.00 74.38 81 PRO A O 1
ATOM 591 N N . LEU A 1 82 ? 16.144 0.999 -21.747 1.00 71.75 82 LEU A N 1
ATOM 592 C CA . LEU A 1 82 ? 15.430 0.068 -20.861 1.00 71.75 82 LEU A CA 1
ATOM 593 C C . LEU A 1 82 ? 15.860 0.203 -19.395 1.00 71.75 82 LEU A C 1
ATOM 595 O O . LEU A 1 82 ? 15.042 0.040 -18.491 1.00 71.75 82 LEU A O 1
ATOM 599 N N . SER A 1 83 ? 17.125 0.553 -19.166 1.00 71.94 83 SER A N 1
ATOM 600 C CA . SER A 1 83 ? 17.704 0.773 -17.838 1.00 71.94 83 SER A CA 1
ATOM 601 C C . SER A 1 83 ? 17.013 1.874 -17.028 1.00 71.94 83 SER A C 1
ATOM 603 O O . SER A 1 83 ? 17.071 1.829 -15.803 1.00 71.94 83 SER A O 1
ATOM 605 N N . TRP A 1 84 ? 16.351 2.836 -17.683 1.00 70.12 84 TRP A N 1
ATOM 606 C CA . TRP A 1 84 ? 15.621 3.931 -17.032 1.00 70.12 84 TRP A CA 1
ATOM 607 C C . TRP A 1 84 ? 14.101 3.732 -17.082 1.00 70.12 84 TRP A C 1
ATOM 609 O O . TRP A 1 84 ? 13.401 4.022 -16.111 1.00 70.12 84 TRP A O 1
ATOM 619 N N . ALA A 1 85 ? 13.587 3.176 -18.184 1.00 72.38 85 ALA A N 1
ATOM 620 C CA . ALA A 1 85 ? 12.161 2.901 -18.353 1.00 72.38 85 ALA A CA 1
ATOM 621 C C . ALA A 1 85 ? 11.637 1.870 -17.339 1.00 72.38 85 ALA A C 1
ATOM 623 O O . ALA A 1 85 ? 10.585 2.077 -16.742 1.00 72.38 85 ALA A O 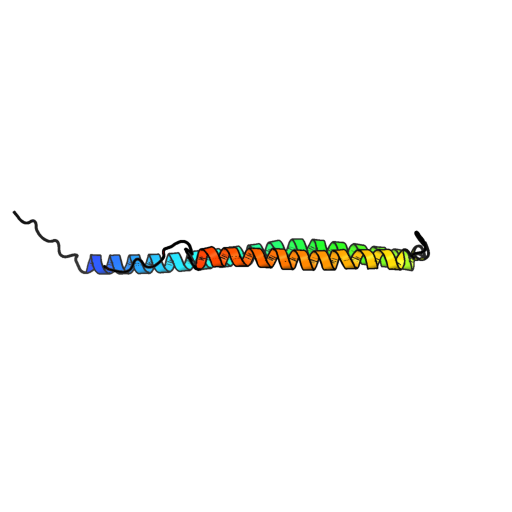1
ATOM 624 N N . VAL A 1 86 ? 12.380 0.786 -17.102 1.00 70.25 86 VAL A N 1
ATOM 625 C CA . VAL A 1 86 ? 11.982 -0.288 -16.177 1.00 70.25 86 VAL A CA 1
ATOM 626 C C . VAL A 1 86 ? 11.834 0.206 -14.727 1.00 70.25 86 VAL A C 1
ATOM 628 O O . VAL A 1 86 ? 10.767 -0.005 -14.144 1.00 70.25 86 VAL A O 1
ATOM 631 N N . PRO A 1 87 ? 12.817 0.906 -14.126 1.00 66.75 87 PRO A N 1
ATOM 632 C CA . PRO A 1 87 ? 12.664 1.420 -12.769 1.00 66.75 87 PRO A CA 1
ATOM 633 C C . PRO A 1 87 ? 11.691 2.602 -12.701 1.00 66.75 87 PRO A C 1
ATOM 635 O O . PRO A 1 87 ? 10.938 2.689 -11.734 1.00 66.75 87 PRO A O 1
ATOM 638 N N . GLY A 1 88 ? 11.632 3.465 -13.724 1.00 71.44 88 GLY A N 1
ATOM 639 C CA . GLY A 1 88 ? 10.661 4.563 -13.787 1.00 71.44 88 GLY A CA 1
ATOM 640 C C . GLY A 1 88 ? 9.217 4.059 -13.781 1.00 71.44 88 GLY A C 1
ATOM 641 O O . GLY A 1 88 ? 8.405 4.500 -12.969 1.00 71.44 88 GLY A O 1
ATOM 642 N N . VAL A 1 89 ? 8.916 3.058 -14.613 1.00 72.25 89 VAL A N 1
ATOM 643 C CA . VAL A 1 89 ? 7.611 2.378 -14.640 1.00 72.25 89 VAL A CA 1
ATOM 644 C C . VAL A 1 89 ? 7.382 1.561 -13.375 1.00 72.25 89 VAL A C 1
ATOM 646 O O . VAL A 1 89 ? 6.236 1.400 -12.995 1.00 72.25 89 VAL A O 1
ATOM 649 N N . GLY A 1 90 ? 8.422 1.074 -12.697 1.00 71.00 90 GLY A N 1
ATOM 650 C CA . GLY A 1 90 ? 8.301 0.391 -11.406 1.00 71.00 90 GLY A CA 1
ATOM 651 C C . GLY A 1 90 ? 7.985 1.319 -10.229 1.00 71.00 90 GLY A C 1
ATOM 652 O O . GLY A 1 90 ? 7.309 0.911 -9.286 1.00 71.00 90 GLY A O 1
ATOM 653 N N . PHE A 1 91 ? 8.423 2.578 -10.283 1.00 73.00 91 PHE A N 1
ATOM 654 C CA . PHE A 1 91 ? 8.268 3.538 -9.187 1.00 73.00 91 PHE A CA 1
ATOM 655 C C . PHE A 1 91 ? 6.812 3.999 -9.004 1.00 73.00 91 PHE A C 1
ATOM 657 O O . PHE A 1 91 ? 6.293 4.047 -7.887 1.00 73.00 91 PHE A O 1
ATOM 664 N N . PHE A 1 92 ? 6.116 4.276 -10.109 1.00 72.62 92 PHE A N 1
ATOM 665 C CA . PHE A 1 92 ? 4.704 4.674 -10.110 1.00 72.62 92 PHE A CA 1
ATOM 666 C C . PHE A 1 92 ? 3.733 3.646 -9.500 1.00 72.62 92 PHE A C 1
ATOM 668 O O . PHE A 1 92 ? 2.934 4.046 -8.659 1.00 72.62 92 PHE A O 1
ATOM 675 N N . PRO A 1 93 ? 3.757 2.348 -9.850 1.00 70.94 93 PRO A N 1
ATOM 676 C CA . PRO A 1 93 ? 2.882 1.339 -9.266 1.00 70.94 93 PRO A CA 1
ATOM 677 C C . PRO A 1 93 ? 3.203 1.074 -7.796 1.00 70.94 93 PRO A C 1
ATOM 679 O O . PRO A 1 93 ? 2.293 0.726 -7.052 1.00 70.94 93 PRO A O 1
ATOM 682 N N . VAL A 1 94 ? 4.440 1.299 -7.339 1.00 70.31 94 VAL A N 1
ATOM 683 C CA . VAL A 1 94 ? 4.759 1.277 -5.902 1.00 70.31 94 VAL A CA 1
ATOM 684 C C . VAL A 1 94 ? 4.079 2.442 -5.186 1.00 70.31 94 VAL A C 1
ATOM 686 O O . VAL A 1 94 ? 3.413 2.226 -4.174 1.00 70.31 94 VAL A O 1
ATOM 689 N N . LEU A 1 95 ? 4.170 3.659 -5.731 1.00 76.31 95 LEU A N 1
ATOM 690 C CA . LEU A 1 95 ? 3.481 4.834 -5.186 1.00 76.31 95 LEU A CA 1
ATOM 691 C C . LEU A 1 95 ? 1.953 4.680 -5.228 1.00 76.31 95 LEU A C 1
ATOM 693 O O . LEU A 1 95 ? 1.288 4.948 -4.229 1.00 76.31 95 LEU A O 1
ATOM 697 N N . LEU A 1 96 ? 1.393 4.194 -6.341 1.00 72.69 96 LEU A N 1
ATOM 698 C CA . LEU A 1 96 ? -0.036 3.888 -6.475 1.00 72.69 96 LEU A CA 1
ATOM 699 C C . LEU A 1 96 ? -0.462 2.785 -5.507 1.00 72.69 96 LEU A C 1
ATOM 701 O O . LEU A 1 96 ? -1.517 2.897 -4.891 1.00 72.69 96 LEU A O 1
ATOM 705 N N . GLY A 1 97 ? 0.353 1.742 -5.349 1.00 74.88 97 GLY A N 1
ATOM 706 C CA . GLY A 1 97 ? 0.117 0.661 -4.401 1.00 74.88 97 GLY A CA 1
ATOM 707 C C . GLY A 1 97 ? 0.068 1.182 -2.969 1.00 74.88 97 GLY A C 1
ATOM 708 O O . GLY A 1 97 ? -0.858 0.853 -2.231 1.00 74.88 97 GLY A O 1
ATOM 709 N N . LEU A 1 98 ? 1.000 2.065 -2.600 1.00 71.56 98 LEU A N 1
ATOM 710 C CA . LEU A 1 98 ? 1.063 2.689 -1.281 1.00 71.56 98 LEU A CA 1
ATOM 711 C C . LEU A 1 98 ? -0.115 3.646 -1.036 1.00 71.56 98 LEU A C 1
ATOM 713 O O . LEU A 1 98 ? -0.729 3.601 0.029 1.00 71.56 98 LEU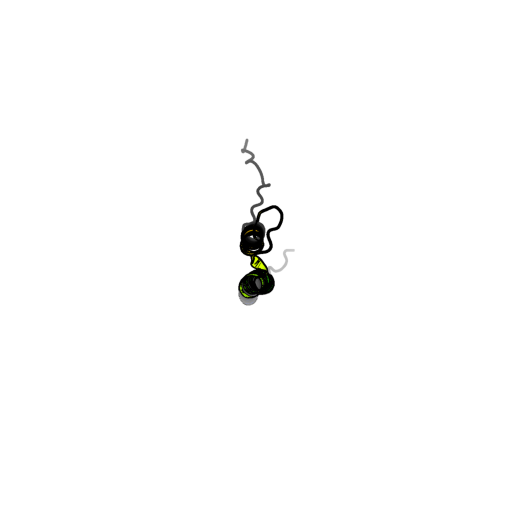 A O 1
ATOM 717 N N . ALA A 1 99 ? -0.478 4.457 -2.032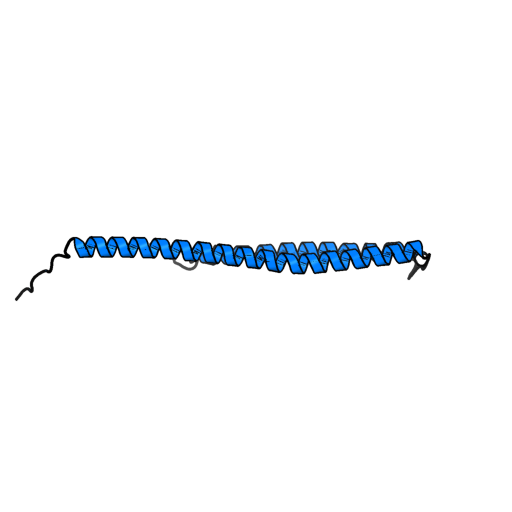 1.00 74.88 99 ALA A N 1
ATOM 718 C CA . ALA A 1 99 ? -1.606 5.384 -1.968 1.00 74.88 99 ALA A CA 1
ATOM 719 C C . ALA A 1 99 ? -2.958 4.653 -1.903 1.00 74.88 99 ALA A C 1
ATOM 721 O O . ALA A 1 99 ? -3.799 4.969 -1.061 1.00 74.88 99 ALA A O 1
ATOM 722 N N . TRP A 1 100 ? -3.161 3.632 -2.741 1.00 68.44 100 TRP A N 1
ATOM 723 C CA . TRP A 1 100 ? -4.356 2.785 -2.716 1.00 68.44 100 TRP A CA 1
ATOM 724 C C . TRP A 1 100 ? -4.480 2.049 -1.386 1.00 68.44 100 TRP A C 1
ATOM 726 O O . TRP A 1 100 ? -5.558 2.008 -0.797 1.00 68.44 100 TRP A O 1
ATOM 736 N N . TYR A 1 101 ? -3.369 1.519 -0.879 1.00 68.12 101 TYR A N 1
ATOM 737 C CA . TYR A 1 101 ? -3.315 0.834 0.403 1.00 68.12 101 TYR A CA 1
ATOM 738 C C . TYR A 1 101 ? -3.639 1.764 1.579 1.00 68.12 101 TYR A C 1
ATOM 740 O O . TYR A 1 101 ? -4.462 1.418 2.430 1.00 68.12 101 TYR A O 1
ATOM 748 N N . TYR A 1 102 ? -3.053 2.963 1.603 1.00 62.47 102 TYR A N 1
ATOM 749 C CA . TYR A 1 102 ? -3.357 3.990 2.600 1.00 62.47 102 TYR A CA 1
ATOM 750 C C . TYR A 1 102 ? -4.837 4.397 2.552 1.00 62.47 102 TYR A C 1
ATOM 752 O O . TYR A 1 102 ? -5.493 4.515 3.585 1.00 62.47 102 TYR A O 1
ATOM 760 N N . ARG A 1 103 ? -5.411 4.510 1.350 1.00 65.06 103 ARG A N 1
ATOM 761 C CA . ARG A 1 103 ? -6.830 4.831 1.171 1.00 65.06 103 ARG A CA 1
ATOM 762 C C . ARG A 1 103 ? -7.760 3.695 1.618 1.00 65.06 103 ARG A C 1
ATOM 764 O O . ARG A 1 103 ? -8.739 3.941 2.313 1.00 65.06 103 ARG A O 1
ATOM 771 N N . ARG A 1 104 ? -7.422 2.438 1.307 1.00 63.72 104 ARG A N 1
ATOM 772 C CA . ARG A 1 104 ? -8.178 1.244 1.739 1.00 63.72 104 ARG A CA 1
ATOM 773 C C . ARG A 1 104 ? -8.192 1.085 3.268 1.00 63.72 104 ARG A C 1
ATOM 775 O O . ARG A 1 104 ? -9.107 0.479 3.818 1.00 63.72 104 ARG A O 1
ATOM 782 N N . ARG A 1 105 ? -7.174 1.623 3.949 1.00 58.69 105 ARG A N 1
ATOM 783 C CA . ARG A 1 105 ? -7.038 1.653 5.415 1.00 58.69 105 ARG A CA 1
ATOM 784 C C . ARG A 1 105 ? -7.914 2.708 6.082 1.00 58.69 105 ARG A C 1
ATOM 786 O O . ARG A 1 105 ? -8.409 2.450 7.175 1.00 58.69 105 ARG A O 1
ATOM 793 N N . ALA A 1 106 ? -8.102 3.859 5.442 1.00 55.44 106 ALA A N 1
ATOM 794 C CA . ALA A 1 106 ? -8.888 4.959 5.996 1.00 55.44 106 ALA A CA 1
ATOM 795 C C . ALA A 1 106 ? -10.382 4.593 6.110 1.00 55.44 106 ALA A C 1
ATOM 797 O O . ALA A 1 106 ? -10.989 4.792 7.158 1.00 55.44 106 ALA A O 1
ATOM 798 N N . GLU A 1 107 ? -10.940 3.933 5.091 1.00 54.84 107 GLU A N 1
ATOM 799 C CA . GLU A 1 107 ? -12.371 3.576 5.032 1.00 54.84 107 GLU A CA 1
ATOM 800 C C . GLU A 1 107 ? -12.762 2.416 5.971 1.00 54.84 107 GLU A C 1
ATOM 802 O O . GLU A 1 107 ? -13.926 2.269 6.348 1.00 54.84 107 GLU A O 1
ATOM 807 N N . ALA A 1 108 ? -11.801 1.580 6.376 1.00 57.69 108 ALA A N 1
ATOM 808 C CA . ALA A 1 108 ? -12.042 0.488 7.322 1.00 57.69 108 ALA A CA 1
ATOM 809 C C . ALA A 1 108 ? -12.103 0.972 8.779 1.00 57.69 108 ALA A C 1
ATOM 811 O O . ALA A 1 108 ? -12.678 0.290 9.626 1.00 57.69 108 ALA A 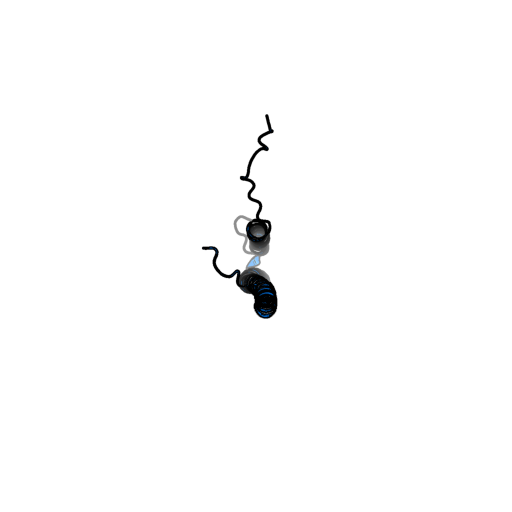O 1
ATOM 812 N N . ASN A 1 109 ? -11.529 2.145 9.068 1.00 52.25 109 ASN A N 1
ATOM 813 C CA . ASN A 1 109 ? -11.554 2.715 10.406 1.00 52.25 109 ASN A CA 1
ATOM 814 C C . ASN A 1 109 ? -12.941 3.298 10.713 1.00 52.25 109 ASN A C 1
ATOM 816 O O . ASN A 1 109 ? -13.492 3.000 11.762 1.00 52.25 109 ASN A O 1
ATOM 820 N N . GLU A 1 110 ? -13.556 4.034 9.782 1.00 53.84 110 GLU A N 1
ATOM 821 C CA . GLU A 1 110 ? -14.817 4.769 10.008 1.00 53.84 110 GLU A CA 1
ATOM 822 C C . GLU A 1 110 ? -16.027 3.876 10.341 1.00 53.84 110 GLU A C 1
ATOM 824 O O . GLU A 1 110 ? -16.902 4.282 11.106 1.00 53.84 110 GLU A O 1
ATOM 829 N N . ARG A 1 111 ? -16.056 2.629 9.850 1.00 55.34 111 ARG A N 1
ATOM 830 C CA . ARG A 1 111 ? -17.161 1.679 10.101 1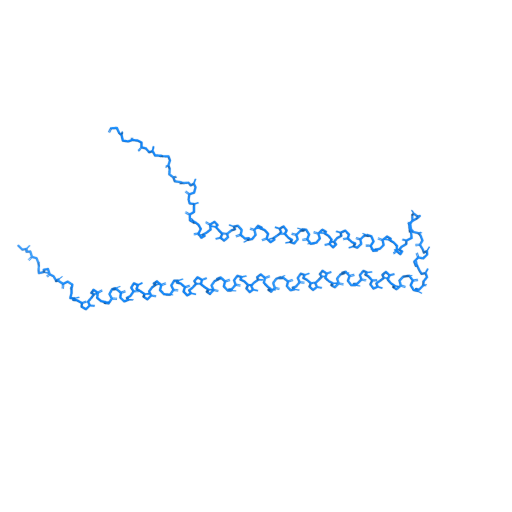.00 55.34 111 ARG A CA 1
ATOM 831 C C . ARG A 1 111 ? -17.236 1.224 11.556 1.00 55.34 111 ARG A C 1
ATOM 833 O O . ARG A 1 111 ? -18.321 0.957 12.054 1.00 55.34 111 ARG A O 1
ATOM 840 N N . LEU A 1 112 ? -16.094 1.204 12.238 1.00 59.16 112 LEU A N 1
ATOM 841 C CA . LEU A 1 112 ? -16.027 0.878 13.657 1.00 59.16 112 LEU A CA 1
ATOM 842 C C . LEU A 1 112 ? -16.521 2.051 14.519 1.00 59.16 112 LEU A C 1
ATOM 844 O O . LEU A 1 112 ? -17.147 1.834 15.550 1.00 59.16 112 LEU A O 1
ATOM 848 N N . TRP A 1 113 ? -16.298 3.295 14.079 1.00 50.81 113 TRP A N 1
ATOM 849 C CA . TRP A 1 113 ? -16.790 4.483 14.785 1.00 50.81 113 TRP A CA 1
ATOM 850 C C . TRP A 1 113 ? -18.304 4.646 14.631 1.00 50.81 113 TRP A C 1
ATOM 852 O O . TRP A 1 113 ? -18.948 5.047 15.589 1.00 50.81 113 TRP A O 1
ATOM 862 N N . ALA A 1 114 ? -18.889 4.278 13.485 1.00 57.94 114 ALA A N 1
ATOM 863 C CA . ALA A 1 114 ? -20.339 4.340 13.273 1.00 57.94 114 ALA A CA 1
ATOM 864 C C . ALA A 1 114 ? -21.127 3.347 14.149 1.00 57.94 114 ALA A C 1
ATOM 866 O O . ALA A 1 114 ? -22.216 3.665 14.619 1.00 57.94 114 ALA A O 1
ATOM 867 N N . GLU A 1 115 ? -20.564 2.165 14.397 1.00 61.91 115 GLU A N 1
ATOM 868 C CA . GLU A 1 115 ? -21.193 1.127 15.220 1.00 61.91 115 GLU A CA 1
ATOM 869 C C . GLU A 1 115 ? -20.990 1.380 16.726 1.00 61.91 115 GLU A C 1
ATOM 871 O O . GLU A 1 115 ? -21.888 1.119 17.522 1.00 61.91 115 GLU A O 1
ATOM 876 N N . VAL A 1 116 ? -19.849 1.966 17.119 1.00 62.28 116 VAL A N 1
ATOM 877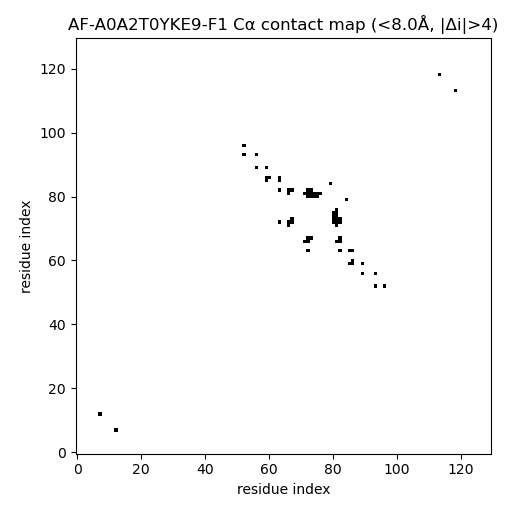 C CA . VAL A 1 116 ? -19.539 2.299 18.523 1.00 62.28 116 VAL A CA 1
ATOM 878 C C . VAL A 1 116 ? -20.159 3.629 18.973 1.00 62.28 116 VAL A C 1
ATOM 880 O O . VAL A 1 116 ? -20.573 3.738 20.124 1.00 62.28 116 VAL A O 1
ATOM 883 N N . LEU A 1 117 ? -20.246 4.645 18.103 1.00 64.38 117 LEU A N 1
ATOM 884 C CA . LEU A 1 117 ? -20.804 5.957 18.474 1.00 64.38 117 LEU A CA 1
ATOM 885 C C . LEU A 1 117 ? -22.336 5.978 18.533 1.00 64.38 117 LEU A C 1
ATOM 887 O O . LEU A 1 117 ? -22.884 6.964 19.018 1.00 64.38 117 LEU A O 1
ATOM 891 N N . GLY A 1 118 ? -23.030 4.937 18.054 1.00 62.44 118 GLY A N 1
ATOM 892 C CA . GLY A 1 118 ? -24.489 4.827 18.168 1.00 62.44 118 GLY A CA 1
ATOM 893 C C . GLY A 1 118 ? -25.247 6.044 17.626 1.00 62.44 118 GLY A C 1
ATOM 894 O O . GLY A 1 118 ? -26.334 6.356 18.110 1.00 62.44 118 GLY A O 1
ATOM 895 N N . LEU A 1 119 ? -24.664 6.775 16.669 1.00 66.00 119 LEU A N 1
ATOM 896 C CA . LEU A 1 119 ? -25.284 7.970 16.115 1.00 66.00 119 LEU A CA 1
ATOM 897 C C . LEU A 1 119 ? -26.372 7.553 15.134 1.00 66.00 119 LEU A C 1
ATOM 899 O O . LEU A 1 119 ? -26.171 7.484 13.921 1.00 66.00 119 LEU A O 1
ATOM 903 N N . ASP A 1 120 ? -27.556 7.325 15.689 1.00 64.62 120 ASP A N 1
ATOM 904 C CA . ASP A 1 120 ? -28.805 7.457 14.967 1.00 64.62 120 ASP A CA 1
ATOM 905 C C . ASP A 1 120 ? -28.972 8.934 14.568 1.00 64.62 120 ASP A C 1
ATOM 907 O O . ASP A 1 120 ? -29.707 9.702 15.182 1.00 64.62 120 ASP A O 1
ATOM 911 N N . LEU A 1 121 ? -28.290 9.355 13.494 1.00 64.38 121 LEU A N 1
ATOM 912 C CA . LEU A 1 121 ? -28.539 10.636 12.809 1.00 64.38 121 LEU A CA 1
ATOM 913 C C . LEU A 1 121 ? -29.950 10.680 12.176 1.00 64.38 121 LEU A C 1
ATOM 915 O O . LEU A 1 121 ? -30.254 11.555 11.365 1.00 64.38 121 LEU A O 1
ATOM 919 N N . ARG A 1 122 ? -30.808 9.715 12.522 1.00 67.94 122 ARG A N 1
ATOM 920 C CA . ARG A 1 122 ? -32.185 9.549 12.095 1.00 67.94 122 ARG A CA 1
ATOM 921 C C . ARG A 1 122 ? -33.126 9.487 13.306 1.00 67.94 122 ARG A C 1
ATOM 923 O O . ARG A 1 122 ? -34.023 8.663 13.336 1.00 67.94 122 ARG A O 1
ATOM 930 N N . SER A 1 123 ? -32.983 10.405 14.260 1.00 58.12 123 SER A N 1
ATOM 931 C CA . SER A 1 123 ? -33.978 10.615 15.324 1.00 58.12 123 SER A CA 1
ATOM 932 C C . SER A 1 123 ? -34.072 12.099 15.725 1.00 58.12 123 SER A C 1
ATOM 934 O O . SER A 1 123 ? -33.093 12.830 15.598 1.00 58.12 123 SER A O 1
ATOM 936 N N . PRO A 1 124 ? -35.268 12.591 16.104 1.00 59.34 124 PRO A N 1
ATOM 937 C CA . PRO A 1 124 ? -36.082 13.486 15.274 1.00 59.34 124 PRO A CA 1
ATOM 938 C C . PRO A 1 124 ? -36.041 14.951 15.731 1.00 59.34 124 PRO A C 1
ATOM 940 O O . PRO A 1 124 ? -35.701 15.255 16.872 1.00 59.34 124 PRO A O 1
ATOM 943 N N . ALA A 1 125 ? -36.456 15.865 14.845 1.00 67.50 125 ALA A N 1
ATOM 944 C CA . ALA A 1 125 ? -36.653 17.273 15.181 1.00 67.50 125 ALA A CA 1
ATOM 945 C C . ALA A 1 125 ? -37.526 17.430 16.449 1.00 67.50 125 ALA A C 1
ATOM 947 O O . ALA A 1 125 ? -38.542 16.736 16.572 1.00 67.50 125 ALA A O 1
ATOM 948 N N . PRO A 1 126 ? -37.161 18.332 17.379 1.00 67.00 126 PRO A N 1
ATOM 949 C CA . PRO A 1 126 ? -37.897 18.529 18.620 1.00 67.00 126 PRO A CA 1
ATOM 950 C C . PRO A 1 126 ? -39.321 19.000 18.310 1.00 67.00 126 PRO A C 1
ATOM 952 O O . PRO A 1 126 ? -39.525 20.097 17.790 1.00 67.00 126 PRO A O 1
ATOM 955 N N . GLN A 1 127 ? -40.317 18.170 18.622 1.00 65.81 127 GLN A N 1
ATOM 956 C CA . GLN A 1 127 ? -41.707 18.614 18.622 1.00 65.81 127 GLN A CA 1
ATOM 957 C C . GLN A 1 127 ? -41.927 19.484 19.863 1.00 65.81 127 GLN A C 1
ATOM 959 O O . GLN A 1 127 ? -41.783 19.024 20.995 1.00 65.81 127 GLN A O 1
ATOM 964 N N . ALA A 1 128 ? -42.210 20.764 19.624 1.00 66.94 128 ALA A N 1
ATOM 965 C CA . ALA A 1 128 ? -42.448 21.767 20.650 1.00 66.94 128 ALA A CA 1
ATOM 966 C C . ALA A 1 128 ? -43.792 21.525 21.369 1.00 66.94 128 ALA A C 1
ATOM 968 O O . ALA A 1 128 ? -44.785 21.220 20.701 1.00 66.94 128 ALA A O 1
ATOM 969 N N . PRO A 1 129 ? -43.850 21.686 22.703 1.00 70.81 129 PRO A N 1
ATOM 970 C CA . PRO A 1 129 ? -45.095 21.574 23.458 1.00 70.81 129 PRO A CA 1
ATOM 971 C C . PRO A 1 129 ? -46.033 22.750 23.131 1.00 70.81 129 PRO A C 1
ATOM 973 O O . PRO A 1 129 ? -45.590 23.900 23.096 1.00 70.81 129 PRO A O 1
ATOM 976 N N . ARG A 1 130 ? -47.313 22.449 22.871 1.00 68.38 130 ARG A N 1
ATOM 977 C CA . ARG A 1 130 ? -48.413 23.419 22.732 1.00 68.38 130 ARG A CA 1
ATOM 978 C C . ARG A 1 130 ? -49.301 23.393 23.963 1.00 68.38 130 ARG A C 1
ATOM 980 O O . ARG A 1 130 ? -49.537 22.273 24.465 1.00 68.38 130 ARG A O 1
#

Solvent-accessible surface area (backbone atoms only — not comparable to full-atom values): 7602 Å² total; per-residue (Å²): 142,80,79,86,80,78,71,80,48,71,66,55,57,50,48,53,52,49,53,52,54,48,50,55,50,52,52,51,52,52,51,53,52,50,54,48,50,53,55,47,51,57,52,58,56,46,49,55,53,51,51,52,54,50,50,53,51,50,51,49,52,53,53,40,51,49,30,50,76,68,54,57,22,72,48,56,58,95,85,43,38,44,51,54,52,54,53,56,62,49,49,52,56,51,52,49,50,52,52,52,50,54,52,62,52,56,65,61,52,55,61,56,50,56,68,71,64,65,72,65,88,81,68,77,84,84,81,77,90,128

pLDDT: mean 70.9, std 9.0, range [47.78, 88.44]

Radius of gyration: 31.1 Å; Cα contacts (8 Å, |Δi|>4): 34; chains: 1; bounding box: 83×35×80 Å